Protein AF-A0A6B3LVA6-F1 (afdb_monomer_lite)

pLDDT: mean 83.35, std 11.94, range [42.22, 96.31]

Foldseek 3Di:
DPDLQDCVPAPQKEKEKEAAQAQAKFKKWKWFADPVPGIDTSDIDIDGHRDMDITMDRLDDRVQVWMWIDGPPWIFIDRDDHRYYHYDYVPDPPRTDDDPPVVVVVPPPPD

Sequence (111 aa):
MESPFYCFGASSPVDLKFENNNSSDQILTLFQYTEAKGFDRIGTLKVNGESTKAICLENEGPIEEGLYIFNGEQTHKIQLKWAEDFILNLDDSTHLIDTPSELEHLLDPKW

Secondary structure (DSSP, 8-state):
---S---TT-SSEEEEEEEE-SSS-EEEEEEEEETTTEEEEEEEEEE-TTEEEEEEEE-SSHHHH-EEEE-SS-EEEE---SSSPEEEETT-STTEEPPPHHHHHHSSTT-

Radius of gyration: 13.41 Å; chains: 1; bounding box: 33×33×33 Å

Structure (mmCIF, N/CA/C/O backbone):
data_AF-A0A6B3LVA6-F1
#
_entry.id   AF-A0A6B3LVA6-F1
#
loop_
_atom_site.group_PDB
_atom_site.id
_atom_site.type_symbol
_atom_site.label_atom_id
_atom_site.label_alt_id
_atom_site.label_comp_id
_atom_site.label_asym_id
_atom_site.label_entity_id
_atom_site.label_seq_id
_atom_site.pdbx_PDB_ins_code
_atom_site.Cartn_x
_atom_site.Cartn_y
_atom_site.Cartn_z
_atom_site.occupancy
_atom_site.B_iso_or_equiv
_atom_site.auth_seq_id
_atom_site.auth_comp_id
_atom_site.auth_asym_id
_atom_site.auth_atom_id
_atom_site.pdbx_PDB_model_num
ATOM 1 N N . MET A 1 1 ? 0.623 -18.379 5.856 1.00 43.56 1 MET A N 1
ATOM 2 C CA . MET A 1 1 ? 1.209 -17.640 4.726 1.00 43.56 1 MET A CA 1
ATOM 3 C C . MET A 1 1 ? 1.780 -16.376 5.335 1.00 43.56 1 MET A C 1
ATOM 5 O O . MET A 1 1 ? 1.027 -15.677 6.004 1.00 43.56 1 MET A O 1
ATOM 9 N N . GLU A 1 2 ? 3.097 -16.193 5.285 1.00 48.62 2 GLU A N 1
ATOM 10 C CA . GLU A 1 2 ? 3.732 -14.974 5.801 1.00 48.62 2 GLU A CA 1
ATOM 11 C C . GLU A 1 2 ? 3.197 -13.773 5.008 1.00 48.62 2 GLU A C 1
ATOM 13 O O . GLU A 1 2 ? 2.877 -13.908 3.826 1.00 48.62 2 GLU A O 1
ATOM 18 N N . SER A 1 3 ? 2.995 -12.634 5.675 1.00 57.09 3 SER A N 1
ATOM 19 C CA . SER A 1 3 ? 2.583 -11.396 5.003 1.00 57.09 3 SER A CA 1
ATOM 20 C C . SER A 1 3 ? 3.575 -11.102 3.869 1.00 57.09 3 SER A C 1
ATOM 22 O O . SER A 1 3 ? 4.774 -11.192 4.120 1.00 57.09 3 SER A O 1
ATOM 24 N N . PRO A 1 4 ? 3.139 -10.721 2.653 1.00 67.38 4 PRO A N 1
ATOM 25 C CA . PRO A 1 4 ? 4.071 -10.358 1.579 1.00 67.38 4 PRO A CA 1
ATOM 26 C C . PRO A 1 4 ? 4.913 -9.117 1.924 1.00 67.38 4 PRO A C 1
ATOM 28 O O . PRO A 1 4 ? 5.844 -8.779 1.206 1.00 67.38 4 PRO A O 1
ATOM 31 N N . PHE A 1 5 ? 4.594 -8.440 3.029 1.00 80.38 5 PHE A N 1
ATOM 32 C CA . PHE A 1 5 ? 5.220 -7.200 3.460 1.00 80.38 5 PHE A CA 1
ATOM 33 C C . PHE A 1 5 ? 6.231 -7.411 4.599 1.00 80.38 5 PHE A C 1
ATOM 35 O O . PHE A 1 5 ? 6.049 -6.915 5.716 1.00 80.38 5 PHE A O 1
ATOM 42 N N . TYR A 1 6 ? 7.270 -8.197 4.318 1.00 74.56 6 TYR A N 1
ATOM 43 C CA . TYR A 1 6 ? 8.426 -8.395 5.191 1.00 74.56 6 TYR A CA 1
ATOM 44 C C . TYR A 1 6 ? 9.718 -8.297 4.377 1.00 74.56 6 TYR A C 1
ATOM 46 O O . TYR A 1 6 ? 9.854 -8.943 3.344 1.00 74.56 6 TYR A O 1
ATOM 54 N N . CYS A 1 7 ? 10.701 -7.554 4.884 1.00 76.06 7 CYS A N 1
ATOM 55 C CA . CYS A 1 7 ? 11.985 -7.337 4.212 1.00 76.06 7 CYS A CA 1
ATOM 56 C C . CYS A 1 7 ? 13.094 -8.297 4.659 1.00 76.06 7 CYS A C 1
ATOM 58 O O . CYS A 1 7 ? 14.244 -7.876 4.813 1.00 76.06 7 CYS A O 1
ATOM 60 N N . PHE A 1 8 ? 12.791 -9.559 4.971 1.00 70.19 8 PHE A N 1
ATOM 61 C CA . PHE A 1 8 ? 13.833 -10.460 5.469 1.00 70.19 8 PHE A CA 1
ATOM 62 C C . PHE A 1 8 ? 14.915 -10.668 4.392 1.00 70.19 8 PHE A C 1
ATOM 64 O O . PHE A 1 8 ? 14.685 -11.362 3.407 1.00 70.19 8 PHE A O 1
ATOM 71 N N . GLY A 1 9 ? 16.087 -10.053 4.584 1.00 68.38 9 GLY A N 1
ATOM 72 C CA . GLY A 1 9 ? 17.198 -10.080 3.628 1.00 68.38 9 GLY A CA 1
ATOM 73 C C . GLY A 1 9 ? 17.225 -8.949 2.589 1.00 68.38 9 GLY A C 1
ATOM 74 O O . GLY A 1 9 ? 18.066 -9.019 1.698 1.00 68.38 9 GLY A O 1
ATOM 75 N N . ALA A 1 10 ? 16.362 -7.928 2.692 1.00 76.94 10 ALA A N 1
ATOM 76 C CA . ALA A 1 10 ? 16.417 -6.760 1.806 1.00 76.94 10 ALA A CA 1
ATOM 77 C C . ALA A 1 10 ? 17.704 -5.951 2.029 1.00 76.94 10 ALA A C 1
ATOM 79 O O . ALA A 1 10 ? 18.124 -5.755 3.175 1.00 76.94 10 ALA A O 1
ATOM 80 N N . SER A 1 11 ? 18.306 -5.451 0.948 1.00 78.69 11 SER A N 1
ATOM 81 C CA . SER A 1 11 ? 19.536 -4.642 1.049 1.00 78.69 11 SER A CA 1
ATOM 82 C C . SER A 1 11 ? 19.260 -3.232 1.576 1.00 78.69 11 SER A C 1
ATOM 84 O O . SER A 1 11 ? 20.080 -2.679 2.309 1.00 78.69 11 SER A O 1
ATOM 86 N N . SER A 1 12 ? 18.069 -2.707 1.278 1.00 81.81 12 SER A N 1
ATOM 87 C CA . SER A 1 12 ? 17.599 -1.385 1.700 1.00 81.81 12 SER A CA 1
ATOM 88 C C . SER A 1 12 ? 16.143 -1.456 2.179 1.00 81.81 12 SER A C 1
ATOM 90 O O . SER A 1 12 ? 15.232 -1.087 1.436 1.00 81.81 12 SER A O 1
ATOM 92 N N . PRO A 1 13 ? 15.877 -1.978 3.389 1.00 85.25 13 PRO A N 1
ATOM 93 C CA . PRO A 1 13 ? 14.526 -2.029 3.938 1.00 85.25 13 PRO A CA 1
ATOM 94 C C . PRO A 1 13 ? 14.016 -0.624 4.287 1.00 85.25 13 PRO A C 1
ATOM 96 O O . PRO A 1 13 ? 14.769 0.206 4.797 1.00 85.25 13 PRO A O 1
ATOM 99 N N . VAL A 1 14 ? 12.729 -0.380 4.055 1.00 86.38 14 VAL A N 1
ATOM 100 C CA . VAL A 1 14 ? 12.029 0.841 4.467 1.00 86.38 14 VAL A CA 1
ATOM 101 C C . VAL A 1 14 ? 10.690 0.493 5.106 1.00 86.38 14 VAL A C 1
ATOM 103 O O . VAL A 1 14 ? 9.925 -0.322 4.581 1.00 86.38 14 VAL A O 1
ATOM 106 N N . ASP A 1 15 ? 10.403 1.130 6.239 1.00 88.38 15 ASP A N 1
ATOM 107 C CA . ASP A 1 15 ? 9.108 1.012 6.893 1.00 88.38 15 ASP A CA 1
ATOM 108 C C . ASP A 1 15 ? 8.126 2.018 6.289 1.00 88.38 15 ASP A C 1
ATOM 110 O O . ASP A 1 15 ? 8.332 3.233 6.312 1.00 88.38 15 ASP A O 1
ATOM 114 N N . LEU A 1 16 ? 7.013 1.495 5.784 1.00 89.88 16 LEU A N 1
ATOM 115 C CA . LEU A 1 16 ? 5.855 2.269 5.372 1.00 89.88 16 LEU A CA 1
ATOM 116 C C . LEU A 1 16 ? 4.774 2.144 6.442 1.00 89.88 16 LEU A C 1
ATOM 118 O O . LEU A 1 16 ? 4.216 1.070 6.685 1.00 89.88 16 LEU A O 1
ATOM 122 N N . LYS A 1 17 ? 4.482 3.264 7.092 1.00 92.75 17 LYS A N 1
ATOM 123 C CA . LYS A 1 17 ? 3.473 3.398 8.137 1.00 92.75 17 LYS A CA 1
ATOM 124 C C . LYS A 1 17 ? 2.212 4.004 7.542 1.00 92.75 17 LYS A C 1
ATOM 126 O O . LYS A 1 17 ? 2.263 5.027 6.874 1.00 92.75 17 LYS A O 1
ATOM 131 N N . PHE A 1 18 ? 1.080 3.379 7.816 1.00 93.88 18 PHE A N 1
ATOM 132 C CA . PHE A 1 18 ? -0.245 3.863 7.459 1.00 93.88 18 PHE A CA 1
ATOM 133 C C . PHE A 1 18 ? -0.952 4.319 8.723 1.00 93.88 18 PHE A C 1
ATOM 135 O O . PHE A 1 18 ? -1.200 3.495 9.608 1.00 93.88 18 PHE A O 1
ATOM 142 N N . GLU A 1 19 ? -1.281 5.601 8.805 1.00 95.56 19 GLU A N 1
ATOM 143 C CA . GLU A 1 19 ? -2.096 6.158 9.880 1.00 95.56 19 GLU A CA 1
ATOM 144 C C . GLU A 1 19 ? -3.544 6.261 9.412 1.00 95.56 19 GLU A C 1
ATOM 146 O O . GLU A 1 19 ? -3.863 6.949 8.439 1.00 95.56 19 GLU A O 1
ATOM 151 N N . ASN A 1 20 ? -4.427 5.536 10.096 1.00 95.31 20 ASN A N 1
ATOM 152 C CA . ASN A 1 20 ? -5.861 5.628 9.887 1.00 95.31 20 ASN A CA 1
ATOM 153 C C . ASN A 1 20 ? -6.492 6.406 11.040 1.00 95.31 20 ASN A C 1
ATOM 155 O O . ASN A 1 20 ? -6.766 5.840 12.097 1.00 95.31 20 ASN A O 1
ATOM 159 N N . ASN A 1 21 ? -6.755 7.689 10.810 1.00 93.69 21 ASN A N 1
ATOM 160 C CA . ASN A 1 21 ? -7.419 8.558 11.782 1.00 93.69 21 ASN A CA 1
ATOM 161 C C . ASN A 1 21 ? -8.949 8.394 11.790 1.00 93.69 21 ASN A C 1
ATOM 163 O O . ASN A 1 21 ? -9.630 8.988 12.624 1.00 93.69 21 ASN A O 1
ATOM 167 N N . ASN A 1 22 ? -9.508 7.588 10.879 1.00 90.94 22 ASN A N 1
ATOM 168 C CA . ASN A 1 22 ? -10.937 7.293 10.856 1.00 90.94 22 ASN A CA 1
ATOM 169 C C . ASN A 1 22 ? -11.291 6.236 11.902 1.00 90.94 22 ASN A C 1
ATOM 171 O O . ASN A 1 22 ? -10.510 5.326 12.165 1.00 90.94 22 ASN A O 1
ATOM 175 N N . SER A 1 23 ? -12.517 6.285 12.422 1.00 92.94 23 SER A N 1
ATOM 176 C CA . SER A 1 23 ? -13.035 5.272 13.354 1.00 92.94 23 SER A CA 1
ATOM 177 C C . SER A 1 23 ? -13.335 3.921 12.694 1.00 92.94 23 SER A C 1
ATOM 179 O O . SER A 1 23 ? -13.475 2.910 13.382 1.00 92.94 23 SER A O 1
ATOM 181 N N . SER A 1 24 ? -13.432 3.880 11.363 1.00 94.38 24 SER A N 1
ATOM 182 C CA . SER A 1 24 ? -13.653 2.662 10.586 1.00 94.38 24 SER A CA 1
ATOM 183 C C . SER A 1 24 ? -12.349 2.048 10.089 1.00 94.38 24 SER A C 1
ATOM 185 O O . SER A 1 24 ? -11.407 2.753 9.726 1.00 94.38 24 SER A O 1
ATOM 187 N N . ASP A 1 25 ? -12.335 0.722 9.981 1.00 94.94 25 ASP A N 1
ATOM 188 C CA . ASP A 1 25 ? -11.245 -0.006 9.338 1.00 94.94 25 ASP A CA 1
ATOM 189 C C . ASP A 1 25 ? -11.126 0.360 7.850 1.00 94.94 25 ASP A C 1
ATOM 191 O O . ASP A 1 25 ? -12.127 0.570 7.166 1.00 94.94 25 ASP A O 1
ATOM 195 N N . GLN A 1 26 ? -9.895 0.367 7.345 1.00 93.81 26 GLN A N 1
ATOM 196 C CA . GLN A 1 26 ? -9.554 0.621 5.947 1.00 93.81 26 GLN A CA 1
ATOM 197 C C . GLN A 1 26 ? -8.869 -0.618 5.355 1.00 93.81 26 GLN A C 1
ATOM 199 O O . GLN A 1 26 ? -8.000 -1.230 5.989 1.00 93.81 26 GLN A O 1
ATOM 204 N N . ILE A 1 27 ? -9.259 -1.005 4.139 1.00 93.12 27 ILE A N 1
ATOM 205 C CA . ILE A 1 27 ? -8.597 -2.073 3.381 1.00 93.12 27 ILE A CA 1
ATOM 206 C C . ILE A 1 27 ? -7.799 -1.421 2.265 1.00 93.12 27 ILE A C 1
ATOM 208 O O . ILE A 1 27 ? -8.371 -0.832 1.355 1.00 93.12 27 ILE A O 1
ATOM 212 N N . LEU A 1 28 ? -6.478 -1.550 2.329 1.00 92.75 28 LEU A N 1
ATOM 213 C CA . LEU A 1 28 ? -5.583 -1.002 1.325 1.00 92.75 28 LEU A CA 1
ATOM 214 C C . LEU A 1 28 ? -5.145 -2.102 0.366 1.00 92.75 28 LEU A C 1
ATOM 216 O O . LEU A 1 28 ? -4.737 -3.185 0.796 1.00 92.75 28 LEU A O 1
ATOM 220 N N . THR A 1 29 ? -5.191 -1.803 -0.925 1.00 91.88 29 THR A N 1
ATOM 221 C CA . THR A 1 29 ? -4.576 -2.596 -1.988 1.00 91.88 29 THR A CA 1
ATOM 222 C C . THR A 1 29 ? -3.332 -1.874 -2.469 1.00 91.88 29 THR A C 1
ATOM 224 O O . THR A 1 29 ? -3.387 -0.687 -2.780 1.00 91.88 29 THR A O 1
ATOM 227 N N . LEU A 1 30 ? -2.207 -2.583 -2.489 1.00 91.38 30 LEU A N 1
ATOM 228 C CA . LEU A 1 30 ? -0.920 -2.029 -2.882 1.00 91.38 30 LEU A CA 1
ATOM 229 C C . LEU A 1 30 ? -0.563 -2.530 -4.277 1.00 91.38 30 LEU A C 1
ATOM 231 O O . LEU A 1 30 ? -0.629 -3.734 -4.552 1.00 91.38 30 LEU A O 1
ATOM 235 N N . PHE A 1 31 ? -0.137 -1.598 -5.118 1.00 90.12 31 PHE A N 1
ATOM 236 C CA . PHE A 1 31 ? 0.338 -1.857 -6.465 1.00 90.12 31 PHE A CA 1
ATOM 237 C C . PHE A 1 31 ? 1.740 -1.294 -6.647 1.00 90.12 31 PHE A C 1
ATOM 239 O O . PHE A 1 31 ? 2.025 -0.167 -6.242 1.00 90.12 31 PHE A O 1
ATOM 246 N N . GLN A 1 32 ? 2.593 -2.069 -7.301 1.00 88.94 32 GLN A N 1
ATOM 247 C CA 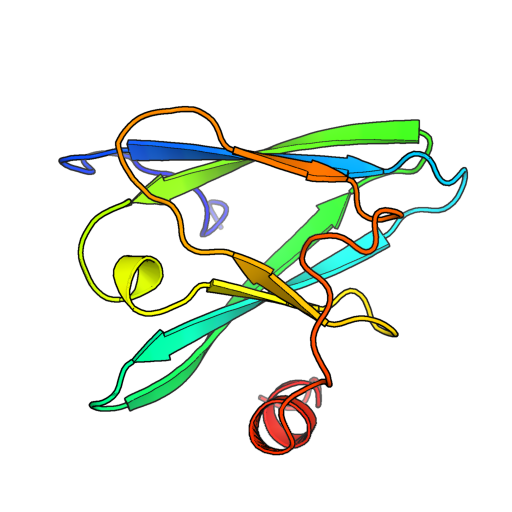. GLN A 1 32 ? 3.849 -1.577 -7.852 1.00 88.94 32 GLN A CA 1
ATOM 248 C C . GLN A 1 32 ? 3.631 -1.198 -9.316 1.00 88.94 32 GLN A C 1
ATOM 250 O O . GLN A 1 32 ? 2.883 -1.877 -10.021 1.00 88.94 32 GLN A O 1
ATOM 255 N N . TYR A 1 33 ? 4.287 -0.141 -9.780 1.00 87.12 33 TYR A N 1
ATOM 256 C CA . TY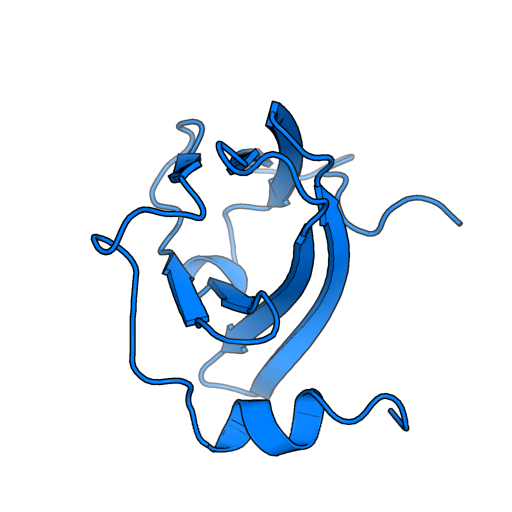R A 1 33 ? 4.353 0.202 -11.197 1.00 87.12 33 TYR A CA 1
ATOM 257 C C . TYR A 1 33 ? 5.802 0.154 -11.664 1.00 87.12 33 TYR A C 1
ATOM 259 O O . TYR A 1 33 ? 6.665 0.756 -11.035 1.00 87.12 33 TYR A O 1
ATOM 267 N N . THR A 1 34 ? 6.045 -0.503 -12.797 1.00 85.50 34 THR A N 1
ATOM 268 C CA . THR A 1 34 ? 7.331 -0.406 -13.504 1.00 85.50 34 THR A CA 1
ATOM 269 C C . THR A 1 34 ? 7.115 -0.072 -14.966 1.00 85.50 34 THR A C 1
ATOM 271 O O . THR A 1 34 ? 6.132 -0.524 -15.559 1.00 85.50 34 THR A O 1
ATOM 274 N N . GLU A 1 35 ? 8.053 0.637 -15.590 1.00 83.50 35 GLU A N 1
ATOM 275 C CA . GLU A 1 35 ? 7.962 0.928 -17.030 1.00 83.50 35 GLU A CA 1
ATOM 276 C C . GLU A 1 35 ? 7.922 -0.354 -17.880 1.00 83.50 35 GLU A C 1
ATOM 278 O O . GLU A 1 35 ? 7.272 -0.402 -18.924 1.00 83.50 35 GLU A O 1
ATOM 283 N N . ALA A 1 36 ? 8.586 -1.419 -17.419 1.00 86.19 36 ALA A N 1
ATOM 284 C CA . ALA A 1 36 ? 8.697 -2.674 -18.156 1.00 86.19 36 ALA A CA 1
ATOM 285 C C . ALA A 1 36 ? 7.446 -3.568 -18.074 1.00 86.19 36 ALA A C 1
ATOM 287 O O . ALA A 1 36 ? 7.179 -4.316 -19.017 1.00 86.19 36 ALA A O 1
ATOM 288 N N . LYS A 1 37 ? 6.715 -3.553 -16.949 1.00 85.12 37 LYS A N 1
ATOM 289 C CA . LYS A 1 37 ? 5.584 -4.472 -16.697 1.00 85.12 37 LYS A CA 1
ATOM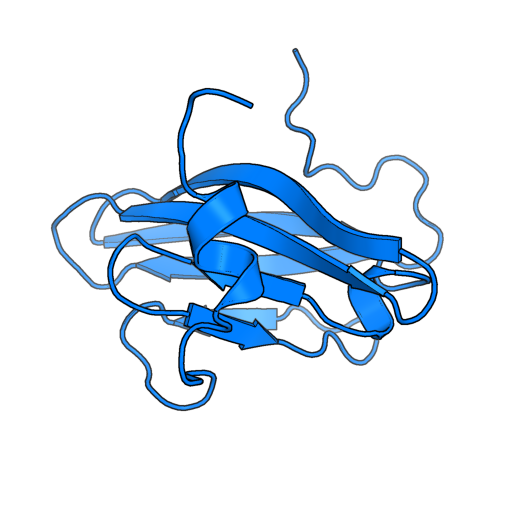 290 C C . LYS A 1 37 ? 4.241 -3.774 -16.480 1.00 85.12 37 LYS A C 1
ATOM 292 O O . LYS A 1 37 ? 3.220 -4.454 -16.467 1.00 85.12 37 LYS A O 1
ATOM 297 N N . GLY A 1 38 ? 4.226 -2.453 -16.327 1.00 87.81 38 GLY A N 1
ATOM 298 C CA . GLY A 1 38 ? 3.044 -1.715 -15.895 1.00 87.81 38 GLY A CA 1
ATOM 299 C C . GLY A 1 38 ? 2.717 -1.975 -14.423 1.00 87.81 38 GLY A C 1
ATOM 300 O O . GLY A 1 38 ? 3.616 -2.233 -13.617 1.00 87.81 38 GLY A O 1
ATOM 301 N N . PHE A 1 39 ? 1.431 -1.879 -14.080 1.00 88.62 39 PHE A N 1
ATOM 302 C CA . PHE A 1 39 ? 0.931 -2.107 -12.726 1.00 88.62 39 PHE A CA 1
ATOM 303 C C . PHE A 1 39 ? 0.843 -3.592 -12.378 1.00 88.62 39 PHE A C 1
ATOM 305 O O . PHE A 1 39 ? 0.348 -4.398 -13.163 1.00 88.62 39 PHE A O 1
ATOM 312 N N . ASP A 1 40 ? 1.250 -3.928 -11.159 1.00 87.06 40 ASP A N 1
ATOM 313 C CA . ASP A 1 40 ? 1.136 -5.265 -10.590 1.00 87.06 40 ASP A CA 1
ATOM 314 C C . ASP A 1 40 ? 0.707 -5.189 -9.119 1.00 87.06 40 ASP A C 1
ATOM 316 O O . ASP A 1 40 ? 1.167 -4.330 -8.362 1.00 87.06 40 ASP A O 1
ATOM 320 N N . ARG A 1 41 ? -0.206 -6.072 -8.706 1.00 88.12 41 ARG A N 1
ATOM 321 C CA . ARG A 1 41 ? -0.768 -6.075 -7.349 1.00 88.12 41 ARG A CA 1
ATOM 322 C C . ARG A 1 41 ? 0.139 -6.873 -6.425 1.00 88.12 41 ARG A C 1
ATOM 324 O O . ARG A 1 41 ? 0.220 -8.092 -6.526 1.00 88.12 41 ARG A O 1
ATOM 331 N N . ILE A 1 42 ? 0.748 -6.195 -5.455 1.00 86.00 42 ILE A N 1
ATOM 332 C CA . ILE A 1 42 ? 1.696 -6.829 -4.525 1.00 86.00 42 ILE A CA 1
ATOM 333 C C . ILE A 1 42 ? 1.037 -7.313 -3.230 1.00 86.00 42 ILE A C 1
ATOM 335 O O . ILE A 1 42 ? 1.593 -8.150 -2.521 1.00 86.00 42 ILE A O 1
ATOM 339 N N . GLY A 1 43 ? -0.171 -6.834 -2.916 1.00 87.25 43 GLY A N 1
ATOM 340 C CA . GLY A 1 43 ? -0.971 -7.409 -1.840 1.00 87.25 43 GLY A CA 1
ATOM 341 C C . GLY A 1 43 ? -2.070 -6.498 -1.312 1.00 87.25 43 GLY A C 1
ATOM 342 O O . GLY A 1 43 ? -2.343 -5.424 -1.842 1.00 87.25 43 GLY A O 1
ATOM 343 N N . THR A 1 44 ? -2.703 -6.951 -0.233 1.00 90.00 44 THR A N 1
ATOM 344 C CA . THR A 1 44 ? -3.711 -6.190 0.512 1.00 90.00 44 THR A CA 1
ATOM 345 C C . THR A 1 44 ? -3.424 -6.210 1.996 1.00 90.00 44 THR A C 1
ATOM 347 O O . THR A 1 44 ? -3.010 -7.239 2.534 1.00 90.00 44 THR A O 1
ATOM 350 N N . LEU A 1 45 ? -3.724 -5.110 2.677 1.00 91.56 45 LEU A N 1
ATOM 351 C CA . LEU A 1 45 ? -3.594 -5.013 4.121 1.00 91.56 45 LEU A CA 1
ATOM 352 C C . LEU A 1 45 ? -4.792 -4.289 4.734 1.00 91.56 45 LEU A C 1
ATOM 354 O O . LEU A 1 45 ? -5.300 -3.312 4.202 1.00 91.56 45 LEU A O 1
ATOM 358 N N . LYS A 1 46 ? -5.221 -4.772 5.897 1.00 92.94 46 LYS A N 1
ATOM 359 C CA . LYS A 1 46 ? -6.202 -4.092 6.743 1.00 92.94 46 LYS A CA 1
ATOM 360 C C . LYS A 1 46 ? -5.493 -3.170 7.733 1.00 92.94 46 LYS A C 1
ATOM 362 O O . LYS A 1 46 ? -4.611 -3.663 8.446 1.00 92.94 46 LYS A O 1
ATOM 367 N N . VAL A 1 47 ? -5.894 -1.903 7.804 1.00 94.38 47 VAL A N 1
ATOM 368 C CA . VAL A 1 47 ? -5.532 -0.946 8.864 1.00 94.38 47 VAL A CA 1
ATOM 369 C C . VAL A 1 47 ? -6.777 -0.720 9.715 1.00 94.38 47 VAL A C 1
ATOM 371 O O . VAL A 1 47 ? -7.832 -0.394 9.176 1.00 94.38 47 VAL A O 1
ATOM 374 N N . ASN A 1 48 ? -6.694 -0.948 11.025 1.00 96.25 48 ASN A N 1
ATOM 375 C CA . ASN A 1 48 ? -7.865 -0.774 11.885 1.00 96.25 48 ASN A CA 1
ATOM 376 C C . ASN A 1 48 ? -8.188 0.718 12.053 1.00 96.25 48 ASN A C 1
ATOM 378 O O . ASN A 1 48 ? -7.317 1.565 11.833 1.00 96.25 48 ASN A O 1
ATOM 382 N N . GLY A 1 49 ? -9.422 1.039 12.436 1.00 95.94 49 GLY A N 1
ATOM 383 C CA . GLY A 1 49 ? -9.783 2.404 12.828 1.00 95.94 49 GLY A CA 1
ATOM 384 C C . GLY A 1 49 ? -8.900 2.934 13.964 1.00 95.94 49 GLY A C 1
ATOM 385 O O . GLY A 1 49 ? -8.492 2.162 14.834 1.00 95.94 49 GLY A O 1
ATOM 386 N N . GLU A 1 50 ? -8.593 4.231 13.931 1.00 95.88 50 GLU A N 1
ATOM 387 C CA . GLU A 1 50 ? -7.800 4.951 14.943 1.00 95.88 50 GLU A CA 1
ATOM 388 C C . GLU A 1 50 ? -6.477 4.238 15.281 1.00 95.88 50 GLU A C 1
ATOM 390 O O . GLU A 1 50 ? -6.104 4.067 16.445 1.00 95.88 50 GLU A O 1
ATOM 395 N N . SER A 1 51 ? -5.775 3.751 14.252 1.00 96.31 51 SER A N 1
ATOM 396 C CA . SER A 1 51 ? -4.558 2.959 14.433 1.00 96.31 51 SER A CA 1
ATOM 397 C C . SER A 1 51 ? -3.495 3.238 13.381 1.00 96.31 51 SER A C 1
ATOM 399 O O . SER A 1 51 ? -3.786 3.635 12.252 1.00 96.31 51 SER A O 1
ATOM 401 N N . THR A 1 52 ? -2.249 2.956 13.756 1.00 95.31 52 THR A N 1
ATOM 402 C CA . THR A 1 52 ? -1.109 2.949 12.844 1.00 95.31 52 THR A CA 1
ATOM 403 C C . THR A 1 52 ? -0.724 1.514 12.527 1.00 95.31 52 THR A C 1
ATOM 405 O O . THR A 1 52 ? -0.563 0.685 13.429 1.00 95.31 52 THR A O 1
ATOM 408 N N . LYS A 1 53 ? -0.519 1.216 11.246 1.00 93.50 53 LYS A N 1
ATOM 409 C CA . LYS A 1 53 ? 0.030 -0.065 10.801 1.00 93.50 53 LYS A CA 1
ATOM 410 C C . LYS A 1 53 ? 1.306 0.155 10.011 1.00 93.50 53 LYS A C 1
ATOM 412 O O . LYS A 1 53 ? 1.295 0.885 9.033 1.00 93.50 53 LYS A O 1
ATOM 417 N N . ALA A 1 54 ? 2.378 -0.515 10.411 1.00 91.50 54 ALA A N 1
ATOM 418 C CA . ALA A 1 54 ? 3.628 -0.527 9.669 1.00 91.50 54 ALA A CA 1
ATOM 419 C C . ALA A 1 54 ? 3.734 -1.793 8.817 1.00 91.50 54 ALA A C 1
ATOM 421 O O . ALA A 1 54 ? 3.329 -2.881 9.245 1.00 91.50 54 ALA A O 1
ATOM 422 N N . ILE A 1 55 ? 4.300 -1.641 7.628 1.00 90.25 55 ILE A N 1
ATOM 423 C CA . ILE A 1 55 ? 4.812 -2.734 6.815 1.00 90.25 55 ILE A CA 1
ATOM 424 C C . ILE A 1 55 ? 6.245 -2.422 6.406 1.00 90.25 55 ILE A C 1
ATOM 426 O O . ILE A 1 55 ? 6.604 -1.254 6.310 1.00 90.25 55 ILE A O 1
ATOM 430 N N . CYS A 1 56 ? 7.027 -3.455 6.112 1.00 87.62 56 CYS A N 1
ATOM 431 C CA . CYS A 1 56 ? 8.358 -3.267 5.556 1.00 87.62 56 CYS A CA 1
ATOM 432 C C . CYS A 1 56 ? 8.352 -3.602 4.063 1.00 87.62 56 CYS A C 1
ATOM 434 O O . CYS A 1 56 ? 7.807 -4.640 3.666 1.00 87.62 56 CYS A O 1
ATOM 436 N N . LEU A 1 57 ? 8.977 -2.738 3.261 1.00 85.81 57 LEU A N 1
ATOM 437 C CA . LEU A 1 57 ? 9.211 -2.919 1.828 1.00 85.81 57 LEU A CA 1
ATOM 438 C C . LEU A 1 57 ? 10.705 -2.771 1.489 1.00 85.81 57 LEU A C 1
ATOM 440 O O . LEU A 1 57 ? 11.446 -2.091 2.193 1.00 85.81 57 LEU A O 1
ATOM 444 N N . GLU A 1 58 ? 11.161 -3.407 0.411 1.00 82.56 58 GLU A N 1
ATOM 445 C CA . GLU A 1 58 ? 12.502 -3.159 -0.130 1.00 82.56 58 GLU A CA 1
ATOM 446 C C . GLU A 1 58 ? 12.472 -1.877 -0.973 1.00 82.56 58 GLU A C 1
ATOM 448 O O . GLU A 1 58 ? 11.718 -1.776 -1.937 1.00 82.56 58 GLU A O 1
ATOM 453 N N . ASN A 1 59 ? 13.265 -0.879 -0.578 1.00 75.50 59 ASN A N 1
ATOM 454 C CA . ASN A 1 59 ? 13.300 0.464 -1.169 1.00 75.50 59 ASN A CA 1
ATOM 455 C C . ASN A 1 59 ? 14.102 0.538 -2.482 1.00 75.50 59 ASN A C 1
ATOM 457 O O . ASN A 1 59 ? 14.391 1.623 -2.974 1.00 75.50 59 ASN A O 1
ATOM 461 N N . GLU A 1 60 ? 14.520 -0.608 -3.015 1.00 72.44 60 GLU A N 1
ATOM 462 C CA . GLU A 1 60 ? 15.290 -0.720 -4.251 1.00 72.44 60 GLU A CA 1
ATOM 463 C C . GLU A 1 60 ? 14.488 -1.501 -5.297 1.00 72.44 60 GLU A C 1
ATOM 465 O O . GLU A 1 60 ? 13.772 -2.455 -4.985 1.00 72.44 60 GLU A O 1
ATOM 470 N N . GLY A 1 61 ? 14.620 -1.107 -6.566 1.00 71.62 61 GLY A N 1
ATOM 471 C CA . GLY A 1 61 ? 13.978 -1.792 -7.687 1.00 71.62 61 GLY A CA 1
ATOM 472 C C . GLY A 1 61 ? 12.563 -1.273 -7.992 1.00 71.62 61 GLY A C 1
ATOM 473 O O . GLY A 1 61 ? 12.352 -0.063 -7.975 1.00 71.62 61 GLY A O 1
ATOM 474 N N . PRO A 1 62 ? 11.580 -2.147 -8.297 1.00 68.38 62 PRO A N 1
ATOM 475 C CA . PRO A 1 62 ? 10.253 -1.751 -8.794 1.00 68.38 62 PRO A CA 1
ATOM 476 C C . PRO A 1 62 ? 9.497 -0.709 -7.958 1.00 68.38 62 PRO A C 1
ATOM 478 O O . PRO A 1 62 ? 8.694 0.053 -8.486 1.00 68.38 62 PRO A O 1
ATOM 481 N N . ILE A 1 63 ? 9.733 -0.682 -6.647 1.00 74.38 63 ILE A N 1
ATOM 482 C CA . ILE A 1 63 ? 9.046 0.218 -5.713 1.00 74.38 63 ILE A CA 1
ATOM 483 C C . ILE A 1 63 ? 9.577 1.658 -5.822 1.00 74.38 63 ILE A C 1
ATOM 485 O O . ILE A 1 63 ? 8.807 2.600 -5.620 1.00 74.38 63 ILE A O 1
ATOM 489 N N . GLU A 1 64 ? 10.845 1.840 -6.210 1.00 72.62 64 GLU A N 1
ATOM 490 C CA . GLU A 1 64 ? 11.443 3.157 -6.482 1.00 72.62 64 GLU A CA 1
ATOM 491 C C . GLU A 1 64 ? 10.746 3.851 -7.669 1.00 72.62 64 GLU A C 1
ATOM 493 O O . GLU A 1 64 ? 10.557 5.071 -7.671 1.00 72.62 64 GLU A O 1
ATOM 498 N N . GLU A 1 65 ? 10.299 3.067 -8.658 1.00 74.88 65 GLU A N 1
ATOM 499 C CA . GLU A 1 65 ? 9.598 3.562 -9.852 1.00 74.88 65 GLU A CA 1
ATOM 500 C C . GLU A 1 65 ? 8.163 4.031 -9.538 1.00 74.88 65 GLU A C 1
ATOM 502 O O . GLU A 1 65 ? 7.669 5.009 -10.119 1.00 74.88 65 GLU A O 1
ATOM 507 N N . GLY A 1 66 ? 7.502 3.409 -8.560 1.00 82.62 66 GLY A N 1
ATOM 508 C CA . GLY A 1 66 ? 6.260 3.929 -8.003 1.00 82.62 66 GLY A CA 1
ATOM 509 C C . GLY A 1 66 ? 5.442 2.910 -7.225 1.00 82.62 66 GLY A C 1
ATOM 510 O O . GLY A 1 66 ? 5.082 1.849 -7.736 1.00 82.62 66 GLY A O 1
ATOM 511 N N . LEU A 1 67 ? 5.051 3.300 -6.013 1.00 89.94 67 LEU A N 1
ATOM 512 C CA . LEU A 1 67 ? 4.126 2.557 -5.170 1.00 89.94 67 LEU A CA 1
ATOM 513 C C . LEU A 1 67 ? 2.786 3.287 -5.091 1.00 89.94 67 LEU A C 1
ATOM 515 O O . LEU A 1 67 ? 2.720 4.483 -4.799 1.00 89.94 67 LEU A O 1
ATOM 519 N N . TYR A 1 68 ? 1.718 2.547 -5.361 1.00 92.50 68 TYR A N 1
ATOM 520 C CA . TYR A 1 68 ? 0.351 3.042 -5.389 1.00 92.50 68 TYR A CA 1
ATOM 521 C C . TYR A 1 68 ? -0.466 2.308 -4.332 1.00 92.50 68 TYR A C 1
ATOM 523 O O . TYR A 1 68 ? -0.428 1.079 -4.246 1.00 92.50 68 TYR A O 1
ATOM 531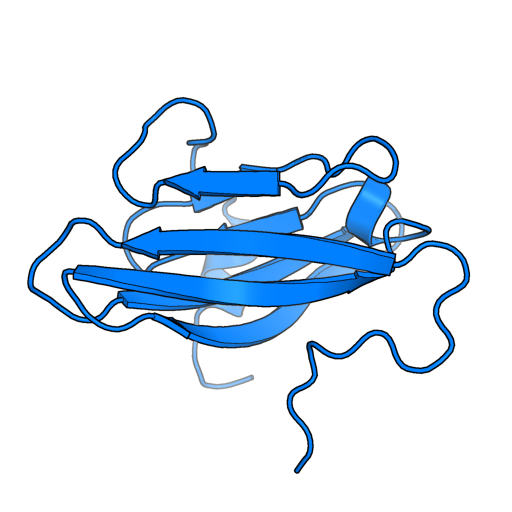 N N . ILE A 1 69 ? -1.199 3.058 -3.519 1.00 92.94 69 ILE A N 1
ATOM 532 C CA . ILE A 1 69 ? -2.018 2.537 -2.426 1.00 92.94 69 ILE A CA 1
ATOM 533 C C . ILE A 1 69 ? -3.452 2.977 -2.670 1.00 92.94 69 ILE A C 1
ATOM 535 O O . ILE A 1 69 ? -3.732 4.168 -2.732 1.00 92.94 69 ILE A O 1
ATOM 539 N N . PHE A 1 70 ? -4.353 2.012 -2.810 1.00 92.75 70 PHE A N 1
ATOM 540 C CA . PHE A 1 70 ? -5.768 2.256 -3.054 1.00 92.75 70 PHE A CA 1
ATOM 541 C C . PHE A 1 70 ? -6.614 1.768 -1.883 1.00 92.75 70 PHE A C 1
ATOM 543 O O . PHE A 1 70 ? -6.473 0.615 -1.472 1.00 92.75 70 PHE A O 1
ATOM 550 N N . ASN A 1 71 ? -7.509 2.610 -1.367 1.00 89.69 71 ASN A N 1
ATOM 551 C CA . ASN A 1 71 ? -8.352 2.289 -0.206 1.00 89.69 71 ASN A CA 1
ATOM 552 C C . ASN A 1 71 ? -9.828 1.988 -0.547 1.00 89.69 71 ASN A C 1
ATOM 554 O O . ASN A 1 71 ? -10.645 1.834 0.356 1.00 89.69 71 ASN A O 1
ATOM 558 N N . GLY A 1 72 ? -10.182 1.899 -1.834 1.00 85.62 72 GLY A N 1
ATOM 559 C CA . GLY A 1 72 ? -11.569 1.731 -2.293 1.00 85.62 72 GLY A CA 1
ATOM 560 C C . GLY A 1 72 ? -12.171 3.000 -2.893 1.00 85.62 72 GLY A C 1
ATOM 561 O O . GLY A 1 72 ?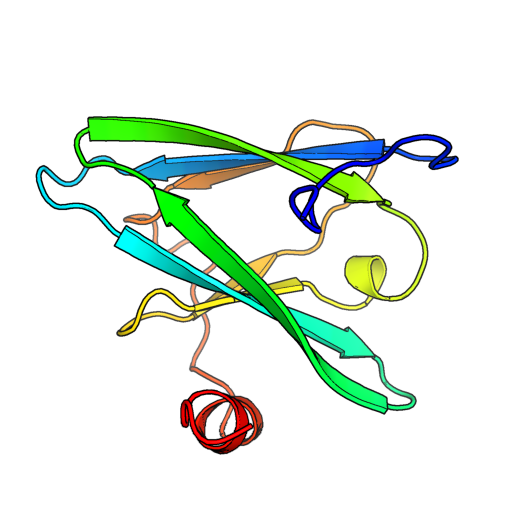 -13.049 2.907 -3.747 1.00 85.62 72 GLY A O 1
ATOM 562 N N . GLU A 1 73 ? -11.665 4.168 -2.500 1.00 86.62 73 GLU A N 1
ATOM 563 C CA . GLU A 1 73 ? -12.165 5.472 -2.954 1.00 86.62 73 GLU A CA 1
ATOM 564 C C . GLU A 1 73 ? -11.044 6.361 -3.497 1.00 86.62 73 GLU A C 1
ATOM 566 O O . GLU A 1 73 ? -11.223 7.086 -4.473 1.00 86.62 73 GLU A O 1
ATOM 571 N N . GLN A 1 74 ? -9.874 6.288 -2.873 1.00 90.25 74 GLN A N 1
ATOM 572 C CA . GLN A 1 74 ? -8.741 7.165 -3.103 1.00 90.25 74 GLN A CA 1
ATOM 573 C C . GLN A 1 74 ? -7.503 6.360 -3.477 1.00 90.25 74 GLN A C 1
ATOM 575 O O . GLN A 1 74 ? -7.273 5.267 -2.950 1.00 90.25 74 GLN A O 1
ATOM 580 N N . THR A 1 75 ? -6.692 6.943 -4.361 1.00 93.06 75 THR A N 1
ATOM 581 C CA . THR A 1 75 ? -5.370 6.432 -4.712 1.00 93.06 75 THR A CA 1
ATOM 582 C C . THR A 1 75 ? -4.304 7.397 -4.225 1.00 93.06 75 THR A C 1
ATOM 584 O O . THR A 1 75 ? -4.292 8.570 -4.599 1.00 93.06 75 THR A O 1
ATOM 587 N N . HIS A 1 76 ? -3.362 6.880 -3.447 1.00 92.50 76 HIS A N 1
ATOM 588 C CA . HIS A 1 76 ? -2.147 7.582 -3.070 1.00 92.50 76 HIS A CA 1
ATOM 589 C C . HIS A 1 76 ? -0.977 7.053 -3.890 1.00 92.50 76 HIS A C 1
ATOM 591 O O . HIS A 1 76 ? -0.792 5.840 -3.993 1.00 92.50 76 HIS A O 1
ATOM 597 N N . LYS A 1 77 ? -0.159 7.951 -4.444 1.00 90.81 77 LYS A N 1
ATOM 598 C CA . LYS A 1 77 ? 1.127 7.588 -5.049 1.00 90.81 77 LYS A CA 1
ATOM 599 C C . LYS A 1 77 ? 2.252 8.063 -4.151 1.00 90.81 77 LYS A C 1
ATOM 601 O O . LYS A 1 77 ? 2.396 9.261 -3.903 1.00 90.81 77 LYS A O 1
ATOM 606 N N . ILE A 1 78 ? 3.086 7.125 -3.726 1.00 86.38 78 ILE A N 1
ATOM 607 C CA . ILE A 1 78 ? 4.268 7.419 -2.929 1.00 86.38 78 ILE A CA 1
ATOM 608 C C . ILE A 1 78 ? 5.526 7.016 -3.692 1.00 86.38 78 ILE A C 1
ATOM 610 O O . ILE A 1 78 ? 5.588 5.984 -4.359 1.00 86.38 78 ILE A O 1
ATOM 614 N N . GLN A 1 79 ? 6.526 7.886 -3.612 1.00 77.88 79 GLN A N 1
ATOM 615 C CA . GLN A 1 79 ? 7.892 7.576 -4.003 1.00 77.88 79 GLN A CA 1
ATOM 616 C C . GLN A 1 79 ? 8.673 7.432 -2.712 1.00 77.88 79 GLN A C 1
ATOM 618 O O . GLN A 1 79 ? 8.944 8.432 -2.043 1.00 77.88 79 GLN A O 1
ATOM 623 N N . LEU A 1 80 ? 8.991 6.195 -2.350 1.00 74.06 80 LEU A N 1
ATOM 624 C CA . LEU A 1 80 ? 9.889 5.946 -1.237 1.00 74.06 80 LEU A CA 1
ATOM 625 C C . LEU A 1 80 ? 11.277 6.408 -1.693 1.00 74.06 80 LEU A C 1
ATOM 627 O O . LEU A 1 80 ? 11.806 5.955 -2.704 1.00 74.06 80 LEU A O 1
ATOM 631 N N . LYS A 1 81 ? 11.803 7.436 -1.029 1.00 66.56 81 LYS A N 1
ATOM 632 C CA . LYS A 1 81 ? 13.096 8.038 -1.345 1.00 66.56 81 LYS A CA 1
ATOM 633 C C . LYS A 1 81 ? 13.960 7.922 -0.107 1.00 66.56 81 LYS A C 1
ATOM 635 O O . LYS A 1 81 ? 13.690 8.601 0.874 1.00 66.56 81 LYS A O 1
ATOM 640 N N . TRP A 1 82 ? 15.033 7.138 -0.223 1.00 61.28 82 TRP A N 1
ATOM 641 C CA . TRP A 1 82 ? 16.059 6.958 0.809 1.00 61.28 82 TRP A CA 1
ATOM 642 C C . TRP A 1 82 ? 15.515 6.278 2.080 1.00 61.28 82 TRP A C 1
ATOM 644 O O . TRP A 1 82 ? 14.315 6.076 2.224 1.00 61.28 82 TRP A O 1
ATOM 654 N N . ALA A 1 83 ? 16.414 5.808 2.947 1.00 59.62 83 ALA A N 1
ATOM 655 C CA . ALA A 1 83 ? 16.142 4.851 4.029 1.00 59.62 83 ALA A CA 1
ATOM 656 C C . ALA A 1 83 ? 15.373 5.421 5.243 1.00 59.62 83 ALA A C 1
ATOM 658 O O . ALA A 1 83 ? 15.580 4.970 6.368 1.00 59.62 83 ALA A O 1
ATOM 659 N N . GLU A 1 84 ? 14.539 6.438 5.043 1.00 70.19 84 GLU A N 1
ATOM 660 C CA . GLU A 1 84 ? 13.728 7.018 6.111 1.00 70.19 84 GLU A CA 1
ATOM 661 C C . GLU A 1 84 ? 12.327 6.412 6.102 1.00 70.19 84 GLU A C 1
ATOM 663 O O . GLU A 1 84 ? 11.732 6.196 5.045 1.00 70.19 84 GLU A O 1
ATOM 668 N N . ASP A 1 85 ? 11.803 6.145 7.297 1.00 78.31 85 ASP A N 1
ATOM 669 C CA . ASP A 1 85 ? 10.423 5.714 7.484 1.00 78.31 85 ASP A CA 1
ATOM 670 C C . ASP A 1 85 ? 9.466 6.689 6.789 1.00 78.31 85 ASP A C 1
ATOM 672 O O . ASP A 1 85 ? 9.522 7.904 7.006 1.00 78.31 85 ASP A O 1
ATOM 676 N N . PHE A 1 86 ? 8.531 6.151 6.013 1.00 87.12 86 PHE A N 1
ATOM 677 C CA . PHE A 1 86 ? 7.490 6.945 5.376 1.00 87.12 86 PHE A CA 1
ATOM 678 C C . PHE A 1 86 ? 6.173 6.776 6.125 1.00 87.12 86 PHE A C 1
ATOM 680 O O . PHE A 1 86 ? 5.749 5.653 6.398 1.00 87.12 86 PHE A O 1
ATOM 687 N N . ILE A 1 87 ? 5.496 7.883 6.428 1.00 91.06 87 ILE A N 1
ATOM 688 C CA . ILE A 1 87 ? 4.169 7.872 7.050 1.00 91.06 87 ILE A CA 1
ATOM 689 C C . ILE A 1 87 ? 3.153 8.389 6.036 1.00 91.06 87 ILE A C 1
ATOM 691 O O . ILE A 1 87 ? 3.227 9.536 5.601 1.00 91.06 87 ILE A O 1
ATOM 695 N N . LEU A 1 88 ? 2.195 7.537 5.674 1.00 91.38 88 LEU A N 1
ATOM 696 C CA . LEU A 1 88 ? 1.018 7.908 4.908 1.00 91.38 88 LEU A CA 1
ATOM 697 C C . LEU A 1 88 ? -0.178 8.066 5.848 1.00 91.38 88 LEU A C 1
ATOM 699 O O . LEU A 1 88 ? -0.699 7.082 6.379 1.00 91.38 88 LEU A O 1
ATOM 703 N N . ASN A 1 89 ? -0.649 9.300 5.980 1.00 92.12 89 ASN A N 1
ATOM 704 C CA . ASN A 1 89 ? -1.943 9.601 6.581 1.00 92.12 89 ASN A CA 1
ATOM 705 C C . ASN A 1 89 ? -3.032 9.312 5.547 1.00 92.12 89 ASN A C 1
ATOM 707 O O . ASN A 1 89 ? -3.054 9.932 4.483 1.00 92.12 89 ASN A O 1
ATOM 711 N N . LEU A 1 90 ? -3.908 8.344 5.829 1.00 90.56 90 LEU A N 1
ATOM 712 C CA . LEU A 1 90 ? -4.906 7.880 4.854 1.00 90.56 90 LEU A CA 1
ATOM 713 C C . LEU A 1 90 ? -5.975 8.930 4.528 1.00 90.56 90 LEU A C 1
ATOM 715 O O . LEU A 1 90 ? -6.639 8.819 3.503 1.00 90.56 90 LEU A O 1
ATOM 719 N N . ASP A 1 91 ? -6.143 9.924 5.394 1.00 87.19 91 ASP A N 1
ATOM 720 C CA . ASP A 1 91 ? -7.043 11.064 5.244 1.00 87.19 91 ASP A CA 1
ATOM 721 C C . ASP A 1 91 ? -6.377 12.292 4.600 1.00 87.19 91 ASP A C 1
ATOM 723 O O . ASP A 1 91 ? -7.074 13.243 4.238 1.00 87.19 91 ASP A O 1
ATOM 727 N N . ASP A 1 92 ? -5.051 12.286 4.424 1.00 83.62 92 ASP A N 1
ATOM 728 C CA . ASP A 1 92 ? -4.336 13.410 3.826 1.00 83.62 92 ASP A CA 1
ATOM 729 C C . ASP A 1 92 ? -4.386 13.377 2.290 1.00 83.62 92 ASP A C 1
ATOM 731 O O . ASP A 1 92 ? -4.360 12.334 1.630 1.00 83.62 92 ASP A O 1
ATOM 735 N N . SER A 1 93 ? -4.427 14.579 1.721 1.00 86.94 93 SER A N 1
ATOM 736 C CA . SER A 1 93 ? -4.476 14.844 0.289 1.00 86.94 93 SER A CA 1
ATOM 737 C C . SER A 1 93 ? -3.109 15.011 -0.371 1.00 86.94 93 SER A C 1
ATOM 739 O O . SER A 1 93 ? -3.025 14.971 -1.596 1.00 86.94 93 SER A O 1
ATOM 741 N N . THR A 1 94 ? -2.032 15.150 0.409 1.00 87.81 94 THR A N 1
ATOM 742 C CA . THR A 1 94 ? -0.678 15.433 -0.104 1.00 87.81 94 THR A CA 1
ATOM 743 C C . THR A 1 94 ? -0.189 14.421 -1.149 1.00 87.81 94 THR A C 1
ATOM 745 O O . THR A 1 94 ? 0.504 14.796 -2.094 1.00 87.81 94 THR A O 1
ATOM 748 N N . HIS A 1 95 ? -0.564 13.147 -1.004 1.00 87.94 95 HIS A N 1
ATOM 749 C CA . HIS A 1 95 ? -0.157 12.061 -1.904 1.00 87.94 95 HIS A CA 1
ATOM 750 C C . HIS A 1 95 ? -1.276 11.574 -2.828 1.00 87.94 95 HIS A C 1
ATOM 752 O O . HIS A 1 95 ? -1.077 10.591 -3.545 1.00 87.94 95 HIS A O 1
ATOM 758 N N . LEU A 1 96 ? -2.441 12.229 -2.805 1.00 92.56 96 LEU A N 1
ATOM 759 C CA . LEU A 1 96 ? -3.568 11.839 -3.640 1.00 92.56 96 LEU A CA 1
ATOM 760 C C . LEU A 1 96 ? -3.283 12.126 -5.109 1.00 92.56 96 LEU A C 1
ATOM 762 O O . LEU A 1 96 ? -2.777 13.185 -5.484 1.00 92.56 96 LEU A O 1
ATOM 766 N N . ILE A 1 97 ? -3.667 11.169 -5.937 1.00 92.25 97 ILE A N 1
ATOM 767 C CA . ILE A 1 97 ? -3.682 11.292 -7.386 1.00 92.25 97 ILE A CA 1
ATOM 768 C C . ILE A 1 97 ? -5.020 10.785 -7.914 1.00 92.25 97 ILE A C 1
ATOM 770 O O . ILE A 1 97 ? -5.718 10.023 -7.241 1.00 92.25 97 ILE A O 1
ATOM 774 N N . ASP A 1 98 ? -5.347 11.158 -9.148 1.00 92.25 98 ASP A N 1
ATOM 775 C CA . ASP A 1 98 ? -6.417 10.485 -9.873 1.00 92.25 98 ASP A CA 1
ATOM 776 C C . ASP A 1 98 ? -6.063 9.001 -10.020 1.00 92.25 98 ASP A C 1
ATOM 778 O O . ASP A 1 98 ? -4.937 8.657 -10.397 1.00 92.25 98 ASP A O 1
ATOM 782 N N . THR A 1 99 ? -7.016 8.123 -9.703 1.00 90.19 99 THR A N 1
ATOM 783 C CA . THR A 1 99 ? -6.841 6.675 -9.843 1.00 90.19 99 THR A CA 1
ATOM 784 C C . THR A 1 99 ? -6.531 6.347 -11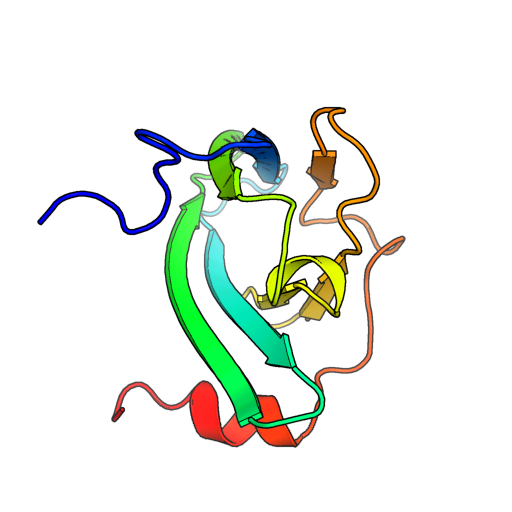.307 1.00 90.19 99 THR A C 1
ATOM 786 O O . THR A 1 99 ? -7.369 6.617 -12.170 1.00 90.19 99 THR A O 1
ATOM 789 N N . PRO A 1 100 ? -5.354 5.772 -11.619 1.00 89.31 100 PRO A N 1
ATOM 790 C CA . PRO A 1 100 ? -5.040 5.349 -12.977 1.00 89.31 100 PRO A CA 1
ATOM 791 C C . PRO A 1 100 ? -6.068 4.333 -13.480 1.00 89.31 100 PRO A C 1
ATOM 793 O O . PRO A 1 100 ? -6.378 3.368 -12.780 1.00 89.31 100 PRO A O 1
ATOM 796 N N . SER A 1 101 ? -6.559 4.519 -14.706 1.00 87.38 101 SER A N 1
ATOM 797 C CA . SER A 1 101 ? -7.560 3.634 -15.325 1.00 87.38 101 SER A CA 1
ATOM 798 C C . SER A 1 101 ? -7.115 2.167 -15.383 1.00 87.38 101 SER A C 1
ATOM 800 O O . SER A 1 101 ? -7.920 1.246 -15.301 1.00 87.38 101 SER A O 1
ATOM 802 N N . GLU A 1 102 ? -5.808 1.937 -15.469 1.00 84.38 102 GLU A N 1
ATOM 803 C CA . GLU A 1 102 ? -5.189 0.619 -15.488 1.00 84.38 102 GLU A CA 1
ATOM 804 C C . GLU A 1 102 ? -5.353 -0.125 -14.155 1.00 84.38 102 GLU A C 1
ATOM 806 O O . GLU A 1 102 ? -5.413 -1.355 -14.149 1.00 84.38 102 GLU A O 1
ATOM 811 N N . LEU A 1 103 ? -5.465 0.600 -13.033 1.00 83.38 103 LEU A N 1
ATOM 812 C CA . LEU A 1 103 ? -5.739 -0.005 -11.731 1.00 83.38 103 LEU A CA 1
ATOM 813 C C . LEU A 1 103 ? -7.187 -0.478 -11.617 1.00 83.38 103 LEU A C 1
ATOM 815 O O . LEU A 1 103 ? -7.426 -1.488 -10.964 1.00 83.38 103 LEU A O 1
ATOM 819 N N . GLU A 1 104 ? -8.147 0.177 -12.277 1.00 76.06 104 GLU A N 1
ATOM 820 C CA . GLU A 1 104 ? -9.570 -0.194 -12.199 1.00 76.06 104 GLU A CA 1
ATOM 821 C C . GLU A 1 104 ? -9.811 -1.661 -12.581 1.00 76.06 104 GLU A C 1
ATOM 823 O O . GLU A 1 104 ? -10.616 -2.351 -11.956 1.00 76.06 104 GLU A O 1
ATOM 828 N N . HIS A 1 105 ? -9.053 -2.176 -13.553 1.00 72.31 105 HIS A N 1
ATOM 829 C CA . HIS A 1 105 ? -9.118 -3.577 -13.971 1.00 72.31 105 HIS A CA 1
ATOM 830 C C . HIS A 1 105 ? -8.440 -4.552 -12.996 1.00 72.31 105 HIS A C 1
ATOM 832 O O . HIS A 1 105 ? -8.820 -5.720 -12.944 1.00 72.31 105 HIS A O 1
ATOM 838 N N . LEU A 1 106 ? -7.460 -4.085 -12.218 1.00 72.62 106 LEU A N 1
ATOM 839 C CA . LEU A 1 106 ? -6.733 -4.877 -11.216 1.00 72.62 106 LEU A CA 1
ATOM 840 C C . LEU A 1 106 ? -7.404 -4.856 -9.832 1.00 72.62 106 LEU A C 1
ATOM 842 O O . LEU A 1 106 ? -6.993 -5.581 -8.923 1.00 72.62 106 LEU A O 1
ATOM 846 N N . LEU A 1 107 ? -8.431 -4.021 -9.669 1.00 69.50 107 LEU A N 1
ATOM 847 C CA . LEU A 1 107 ? -9.253 -3.918 -8.467 1.00 69.50 107 LEU A CA 1
ATOM 848 C C . LEU A 1 107 ? -10.411 -4.929 -8.437 1.00 69.50 107 LEU A C 1
ATOM 850 O O . LEU A 1 107 ? -11.034 -5.101 -7.387 1.00 69.50 107 LEU A O 1
ATOM 854 N N . ASP A 1 108 ? -10.685 -5.630 -9.544 1.00 63.53 108 ASP A N 1
ATOM 855 C CA . ASP A 1 108 ? -11.658 -6.725 -9.574 1.00 63.53 108 ASP A CA 1
ATOM 856 C C . ASP A 1 108 ? -11.077 -7.957 -8.842 1.00 63.53 108 ASP A C 1
ATOM 858 O O . ASP A 1 108 ? -10.035 -8.480 -9.244 1.00 63.53 108 ASP A O 1
ATOM 862 N N . PRO A 1 109 ? -11.725 -8.472 -7.778 1.00 54.38 109 PRO A N 1
ATOM 863 C CA . PRO A 1 109 ? -11.229 -9.599 -6.978 1.00 54.38 109 PRO A CA 1
ATOM 864 C C . PRO A 1 109 ? -11.136 -10.945 -7.724 1.00 54.38 109 PRO A C 1
ATOM 866 O O . PRO A 1 109 ? -10.840 -11.962 -7.098 1.00 54.38 109 PRO A O 1
ATOM 869 N N . LYS A 1 110 ? -11.424 -10.992 -9.032 1.00 48.69 110 LYS A N 1
ATOM 870 C CA . LYS A 1 110 ? -11.341 -12.203 -9.866 1.00 48.69 110 LYS A CA 1
ATOM 871 C C . LYS A 1 110 ? -9.941 -12.536 -10.400 1.00 48.69 110 LYS A C 1
ATOM 873 O O . LYS A 1 110 ? -9.828 -13.516 -11.138 1.00 48.69 110 LYS A O 1
ATOM 878 N N . TRP A 1 111 ? -8.919 -11.767 -10.032 1.00 42.22 111 TRP A N 1
ATOM 879 C CA . TRP A 1 111 ? -7.508 -12.066 -10.295 1.00 42.22 111 TRP A CA 1
ATOM 880 C C . TRP A 1 111 ? -6.752 -12.304 -8.988 1.00 42.22 111 TRP A C 1
ATOM 882 O O . TRP A 1 111 ? -6.911 -11.488 -8.047 1.00 42.22 111 TRP A O 1
#

Organism: NCBI:txid2704466